Protein AF-A0A0C3DAI2-F1 (afdb_monomer_lite)

Foldseek 3Di:
DLVVCCVVPVPDDLVRVQVCCCVVVVDRDDSVRSVVVCVVVVHDDDDDDDDPPPPPDD

Structure (mmCIF, N/CA/C/O backbone):
data_AF-A0A0C3DAI2-F1
#
_entry.id   AF-A0A0C3DAI2-F1
#
loop_
_atom_site.group_PDB
_atom_site.id
_atom_site.type_symbol
_atom_site.label_atom_id
_atom_site.label_alt_id
_atom_site.label_comp_id
_atom_site.label_asym_id
_at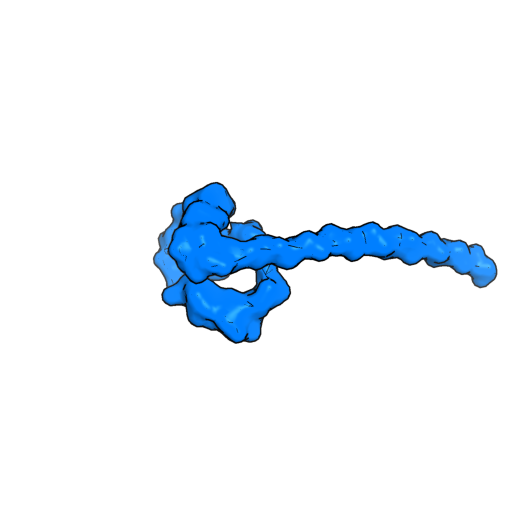om_site.label_entity_id
_atom_site.label_seq_id
_atom_site.pdbx_PDB_ins_code
_atom_site.Cartn_x
_atom_site.Cartn_y
_atom_site.Cartn_z
_atom_site.occupancy
_atom_site.B_iso_or_equiv
_atom_site.auth_seq_id
_atom_site.auth_comp_id
_atom_site.auth_asym_id
_atom_site.auth_atom_id
_atom_site.pdbx_PDB_model_num
ATOM 1 N N . PHE A 1 1 ? -8.372 6.976 0.263 1.00 80.62 1 PHE A N 1
ATOM 2 C CA . PHE A 1 1 ? -7.164 6.518 0.969 1.00 80.62 1 PHE A CA 1
ATOM 3 C C . PHE A 1 1 ? -6.086 6.040 -0.010 1.00 80.62 1 PHE A C 1
ATOM 5 O O . PHE A 1 1 ? -5.282 6.872 -0.396 1.00 80.62 1 PHE A O 1
ATOM 12 N N . LEU A 1 2 ? -6.145 4.806 -0.537 1.00 81.75 2 LEU A N 1
ATOM 13 C CA . LEU A 1 2 ? -5.120 4.189 -1.412 1.00 81.75 2 LEU A CA 1
ATOM 14 C C . LEU A 1 2 ? -4.514 5.103 -2.494 1.00 81.75 2 LEU A C 1
ATOM 16 O O . LEU A 1 2 ? -3.304 5.287 -2.552 1.00 81.75 2 LEU A O 1
ATOM 20 N N . LEU A 1 3 ? -5.355 5.715 -3.335 1.00 84.50 3 LEU A N 1
ATOM 21 C CA . LEU A 1 3 ? -4.890 6.601 -4.410 1.00 84.50 3 LEU A CA 1
ATOM 22 C C . LEU A 1 3 ? -4.173 7.853 -3.893 1.00 84.50 3 LEU A C 1
ATOM 24 O O . LEU A 1 3 ? -3.252 8.340 -4.533 1.00 84.50 3 LEU A O 1
ATOM 28 N N . ASN A 1 4 ? -4.600 8.382 -2.747 1.00 87.44 4 ASN A N 1
ATOM 29 C CA . ASN A 1 4 ? -3.968 9.543 -2.127 1.00 87.44 4 ASN A CA 1
ATOM 30 C C . ASN A 1 4 ? -2.609 9.165 -1.526 1.00 87.44 4 ASN A C 1
ATOM 32 O O . ASN A 1 4 ? -1.649 9.906 -1.703 1.00 87.44 4 ASN A O 1
ATOM 36 N N . THR A 1 5 ? -2.519 7.999 -0.880 1.00 87.00 5 THR A N 1
ATOM 37 C CA . THR A 1 5 ? -1.268 7.463 -0.326 1.00 87.00 5 THR A CA 1
ATOM 38 C C . THR A 1 5 ? -0.232 7.250 -1.426 1.00 87.00 5 THR A C 1
ATOM 40 O O . THR A 1 5 ? 0.875 7.755 -1.316 1.00 87.00 5 THR A O 1
ATOM 43 N N . ILE A 1 6 ? -0.613 6.627 -2.544 1.00 86.62 6 ILE A N 1
ATOM 44 C CA . ILE A 1 6 ? 0.308 6.366 -3.665 1.00 86.62 6 ILE A CA 1
ATOM 45 C C . ILE A 1 6 ? 0.737 7.651 -4.381 1.00 86.62 6 ILE A C 1
ATOM 47 O O . ILE A 1 6 ? 1.875 7.758 -4.825 1.00 86.62 6 ILE A O 1
ATOM 51 N N . LYS A 1 7 ? -0.148 8.651 -4.483 1.00 85.56 7 LYS A N 1
ATOM 52 C CA . LYS A 1 7 ? 0.216 9.963 -5.045 1.00 85.56 7 LYS A CA 1
ATOM 53 C C . LY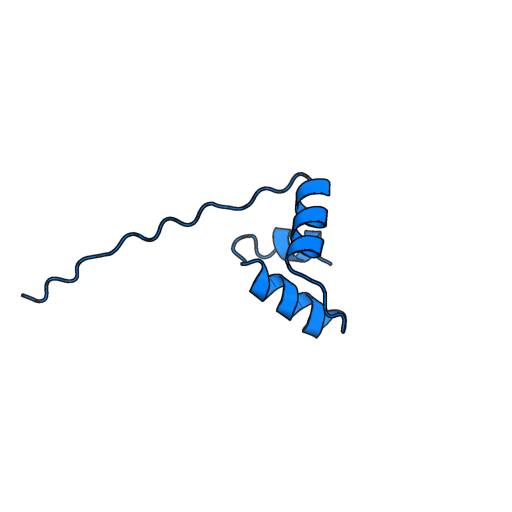S A 1 7 ? 1.247 10.700 -4.190 1.00 85.56 7 LYS A C 1
ATOM 55 O O . LYS A 1 7 ? 2.063 11.427 -4.744 1.00 85.56 7 LYS A O 1
ATOM 60 N N . LYS A 1 8 ? 1.186 10.542 -2.865 1.00 86.88 8 LYS A N 1
ATOM 61 C CA . LYS A 1 8 ? 2.144 11.147 -1.929 1.00 86.88 8 LYS A CA 1
ATOM 62 C C . LYS A 1 8 ? 3.443 10.346 -1.846 1.00 86.88 8 LYS A C 1
ATOM 64 O O . LYS A 1 8 ? 4.513 10.940 -1.799 1.00 86.88 8 LYS A O 1
ATOM 69 N N . THR A 1 9 ? 3.333 9.020 -1.877 1.00 84.44 9 THR A N 1
ATOM 70 C CA . THR A 1 9 ? 4.445 8.089 -1.684 1.00 84.44 9 THR A CA 1
ATOM 71 C C . THR A 1 9 ? 4.366 6.974 -2.734 1.00 84.44 9 TH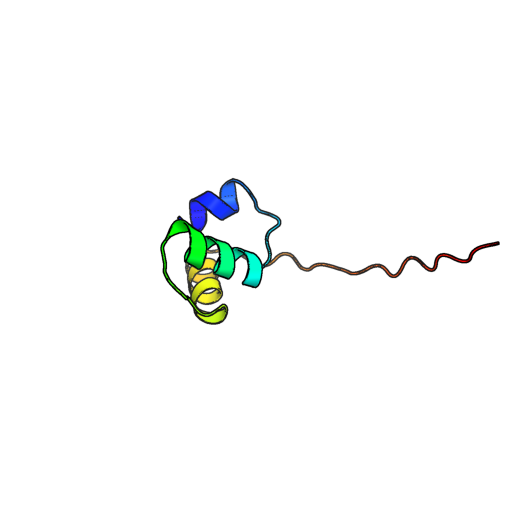R A C 1
ATOM 73 O O . THR A 1 9 ? 3.759 5.931 -2.490 1.00 84.44 9 THR A O 1
ATOM 76 N N . PRO A 1 10 ? 4.929 7.186 -3.937 1.00 80.75 10 PRO A N 1
ATOM 77 C CA . PRO A 1 10 ? 4.854 6.208 -5.024 1.00 80.75 10 PRO A CA 1
ATOM 78 C C . PRO A 1 10 ? 5.826 5.027 -4.860 1.00 80.75 10 PRO A C 1
ATOM 80 O O . PRO A 1 10 ? 5.674 4.020 -5.548 1.00 80.75 10 PRO A O 1
ATOM 83 N N . ASP A 1 11 ? 6.817 5.143 -3.973 1.00 85.50 11 ASP A N 1
ATOM 84 C CA . ASP A 1 11 ? 7.812 4.104 -3.679 1.00 85.50 11 ASP A CA 1
ATOM 85 C C . ASP A 1 11 ? 7.418 3.376 -2.383 1.00 85.50 11 ASP A C 1
ATOM 87 O O . ASP A 1 11 ? 7.977 3.613 -1.318 1.00 85.50 11 ASP A O 1
ATOM 91 N N . VAL A 1 12 ? 6.357 2.568 -2.467 1.00 88.56 12 VAL A N 1
ATOM 92 C CA . VAL A 1 12 ? 5.823 1.788 -1.341 1.00 88.56 12 VAL A CA 1
ATOM 93 C C . VAL A 1 12 ? 5.497 0.366 -1.792 1.00 88.56 12 VAL A C 1
ATOM 95 O O . VAL A 1 12 ? 4.928 0.150 -2.873 1.00 88.56 12 VAL A O 1
ATOM 98 N N . TYR A 1 13 ? 5.858 -0.614 -0.973 1.00 90.00 13 TYR A N 1
ATOM 99 C CA . TYR A 1 13 ? 5.565 -2.020 -1.218 1.00 90.00 13 TYR A CA 1
ATOM 100 C C . TYR A 1 13 ? 4.122 -2.376 -0.833 1.00 90.00 13 TYR A C 1
ATOM 102 O O . TYR A 1 13 ? 3.410 -1.653 -0.137 1.00 90.00 13 TYR A O 1
ATOM 110 N N . LEU A 1 14 ? 3.651 -3.524 -1.323 1.00 90.31 14 LEU A N 1
ATOM 111 C CA . LEU A 1 14 ? 2.277 -3.988 -1.109 1.00 90.31 14 LEU A CA 1
ATOM 112 C C . LEU A 1 14 ? 1.971 -4.329 0.357 1.00 90.31 14 LEU A C 1
ATOM 114 O O . LEU A 1 14 ? 0.840 -4.135 0.800 1.00 90.31 14 LEU A O 1
ATOM 118 N N . ASP A 1 15 ? 2.946 -4.871 1.080 1.00 91.50 15 ASP A N 1
ATOM 119 C CA . ASP A 1 15 ? 2.845 -5.209 2.504 1.00 91.50 15 ASP A CA 1
ATOM 120 C C . ASP A 1 15 ? 2.902 -3.962 3.402 1.00 91.50 15 ASP A C 1
ATOM 122 O O . ASP A 1 15 ? 2.129 -3.850 4.356 1.00 91.50 15 ASP A O 1
ATOM 126 N N . GLU A 1 16 ? 3.716 -2.969 3.045 1.00 91.50 16 GLU A N 1
ATOM 127 C CA . GLU A 1 16 ? 3.700 -1.659 3.696 1.00 91.50 16 GLU A CA 1
ATOM 128 C C . GLU A 1 16 ? 2.333 -0.994 3.518 1.00 91.50 16 GLU A C 1
ATOM 130 O O . GLU A 1 16 ? 1.742 -0.503 4.479 1.00 91.50 16 GLU A O 1
ATOM 135 N N . LEU A 1 17 ? 1.770 -1.062 2.307 1.00 91.50 17 LEU A N 1
ATOM 136 C CA . LEU A 1 17 ? 0.436 -0.538 2.033 1.00 91.50 17 LEU A CA 1
ATOM 137 C C . LEU A 1 17 ? -0.646 -1.265 2.848 1.00 91.50 17 LEU A C 1
ATOM 139 O O . LEU A 1 17 ? -1.577 -0.623 3.331 1.00 91.50 17 LEU A O 1
ATOM 143 N N . GLN A 1 18 ? -0.533 -2.586 3.020 1.00 93.81 18 GLN A N 1
ATOM 144 C C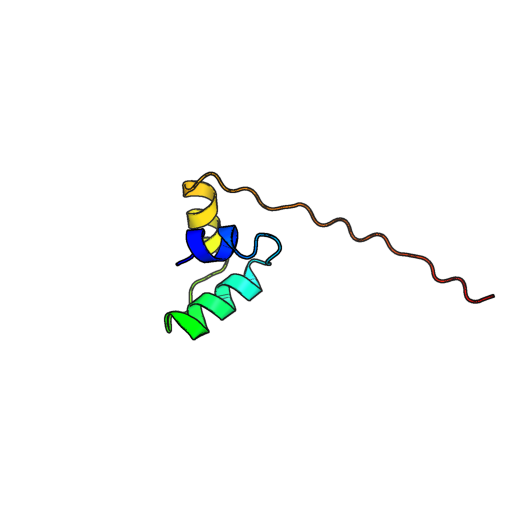A . GLN A 1 18 ? -1.421 -3.357 3.898 1.00 93.81 18 GLN A CA 1
ATOM 145 C C . GLN A 1 18 ? -1.332 -2.855 5.341 1.00 93.81 18 GLN A C 1
ATOM 147 O O . GLN A 1 18 ? -2.362 -2.599 5.965 1.00 93.81 18 GLN A O 1
ATOM 152 N N . THR A 1 19 ? -0.113 -2.655 5.838 1.00 93.75 19 THR A N 1
ATOM 153 C CA . THR A 1 19 ? 0.140 -2.150 7.192 1.00 93.75 19 THR A CA 1
ATOM 154 C C . THR A 1 19 ? -0.456 -0.755 7.385 1.00 93.75 19 THR A C 1
ATOM 156 O O . THR A 1 19 ? -1.144 -0.513 8.373 1.00 93.75 19 THR A O 1
ATOM 159 N N . MET A 1 20 ? -0.292 0.147 6.412 1.00 92.44 20 MET A N 1
ATOM 160 C CA . MET A 1 20 ? -0.897 1.484 6.452 1.00 92.44 20 MET A CA 1
ATOM 161 C C . MET A 1 20 ? -2.429 1.426 6.494 1.00 92.44 20 MET A C 1
ATOM 163 O O . MET A 1 20 ? -3.050 2.162 7.252 1.00 92.44 20 MET A O 1
ATOM 167 N N . ILE A 1 21 ? -3.064 0.536 5.725 1.00 92.81 21 ILE A N 1
ATOM 168 C CA . ILE A 1 21 ? -4.528 0.373 5.762 1.00 92.81 21 ILE A CA 1
ATOM 169 C C . ILE A 1 21 ? -4.986 -0.181 7.117 1.00 92.81 21 ILE A C 1
ATOM 171 O O . ILE A 1 21 ? -6.002 0.275 7.647 1.00 92.81 21 ILE A O 1
ATOM 175 N N . ALA A 1 22 ? -4.245 -1.125 7.695 1.00 94.44 22 ALA A N 1
ATOM 176 C CA . ALA A 1 22 ? -4.551 -1.653 9.019 1.00 94.44 22 ALA A CA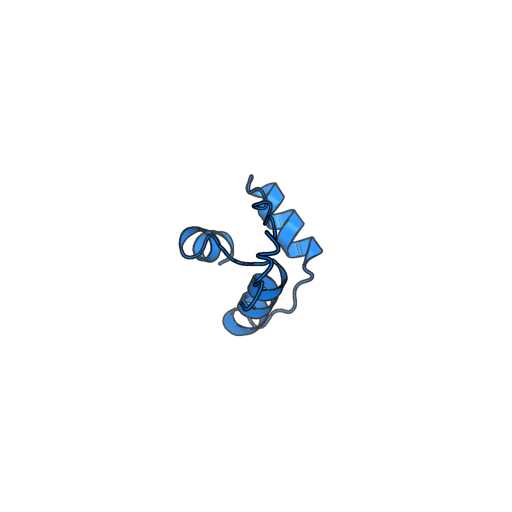 1
ATOM 177 C C . ALA A 1 22 ? -4.440 -0.561 10.095 1.00 94.44 22 ALA A C 1
ATOM 179 O O . ALA A 1 22 ? -5.345 -0.431 10.915 1.00 94.44 22 ALA A O 1
ATOM 180 N N . LEU A 1 23 ? -3.388 0.262 10.047 1.00 92.94 23 LEU A N 1
ATOM 181 C CA . LEU A 1 23 ? -3.148 1.336 11.015 1.00 92.94 23 LEU A CA 1
ATOM 182 C C . LEU A 1 23 ? -4.114 2.518 10.854 1.00 92.94 23 LEU A C 1
ATOM 184 O O . LEU A 1 23 ? -4.688 2.977 11.836 1.00 92.94 23 LEU A O 1
ATOM 188 N N . GLU A 1 24 ? -4.312 3.015 9.633 1.00 91.44 24 GLU A N 1
ATOM 189 C CA . GLU A 1 24 ? -5.086 4.242 9.390 1.00 91.44 24 GLU A CA 1
ATOM 190 C C . GLU A 1 24 ? -6.591 3.984 9.220 1.00 91.44 24 GLU A C 1
ATOM 192 O O . GLU A 1 24 ? -7.406 4.864 9.489 1.00 91.44 24 GLU A O 1
ATOM 197 N N . CYS A 1 25 ? -6.988 2.794 8.756 1.00 90.88 25 CYS A N 1
ATOM 198 C CA . CYS A 1 25 ? -8.394 2.435 8.530 1.00 90.88 25 CYS A CA 1
ATOM 199 C C . CYS A 1 25 ? -8.915 1.326 9.456 1.00 90.88 25 CYS A C 1
ATOM 201 O O . CYS A 1 25 ? -10.104 1.009 9.374 1.00 90.88 25 CYS A O 1
ATOM 203 N N . GLY A 1 26 ? -8.071 0.712 10.295 1.00 93.31 26 GLY A N 1
ATOM 204 C CA . GLY A 1 26 ? -8.481 -0.379 11.187 1.00 93.31 26 GLY A CA 1
ATOM 205 C C . GLY A 1 26 ? -8.923 -1.646 10.446 1.00 93.31 26 GLY A C 1
ATOM 206 O O . GLY A 1 26 ? -9.716 -2.423 10.974 1.00 93.31 26 GLY A O 1
ATOM 207 N N . LYS A 1 27 ? -8.486 -1.829 9.193 1.00 91.38 27 LYS A N 1
ATOM 208 C CA . LYS A 1 27 ? -8.913 -2.938 8.327 1.00 91.38 27 LYS A CA 1
ATOM 209 C C . LYS A 1 27 ? -7.728 -3.782 7.898 1.00 91.38 27 LYS A C 1
ATOM 211 O O . LYS A 1 27 ? -6.823 -3.273 7.244 1.00 91.38 27 LYS A O 1
ATOM 216 N N . ASP A 1 28 ? -7.795 -5.079 8.173 1.00 92.94 28 ASP A N 1
ATOM 217 C CA . ASP A 1 28 ? -6.892 -6.037 7.546 1.00 92.94 28 ASP A CA 1
ATOM 218 C C . ASP A 1 28 ? -7.392 -6.374 6.137 1.00 92.94 28 ASP A C 1
ATOM 220 O O . ASP A 1 28 ? -8.555 -6.729 5.926 1.00 92.94 28 ASP A O 1
ATOM 224 N N . VAL A 1 29 ? -6.519 -6.199 5.150 1.00 91.38 29 VAL A N 1
ATOM 225 C CA . VAL A 1 29 ? -6.852 -6.375 3.737 1.00 91.38 29 VAL A CA 1
ATOM 226 C C . VAL A 1 29 ? -5.736 -7.153 3.069 1.00 91.38 29 VAL A C 1
ATOM 228 O O . VAL A 1 29 ? -4.577 -6.759 3.119 1.00 91.38 29 VAL A O 1
ATOM 231 N N . SER A 1 30 ? -6.078 -8.236 2.373 1.00 94.62 30 SER A N 1
ATOM 232 C CA . SER A 1 30 ? -5.067 -9.045 1.699 1.00 94.62 30 SER A CA 1
ATOM 233 C C . SER A 1 30 ? -4.325 -8.263 0.607 1.00 94.62 30 SER A C 1
ATOM 235 O O . SER A 1 30 ? -4.919 -7.492 -0.156 1.00 94.62 30 SER A O 1
ATOM 237 N N . ARG A 1 31 ? -3.023 -8.544 0.451 1.00 93.38 31 ARG A N 1
ATOM 238 C CA . ARG A 1 31 ? -2.171 -7.983 -0.619 1.00 93.38 31 ARG A CA 1
ATOM 239 C C . ARG A 1 31 ? -2.793 -8.138 -2.012 1.00 93.38 31 ARG A C 1
ATOM 241 O O . ARG A 1 31 ? -2.716 -7.240 -2.845 1.00 93.38 31 ARG A O 1
ATOM 248 N N . SER A 1 32 ? -3.462 -9.260 -2.270 1.00 93.88 32 SER A N 1
ATOM 249 C CA . SER A 1 32 ? -4.156 -9.527 -3.533 1.00 93.88 32 SER A CA 1
ATOM 250 C C . SER A 1 32 ? -5.360 -8.604 -3.755 1.00 93.88 32 SER A C 1
ATOM 252 O O . SER A 1 32 ? -5.586 -8.169 -4.885 1.00 93.88 32 SER A O 1
ATOM 254 N N . THR A 1 33 ? -6.106 -8.250 -2.707 1.00 94.19 33 THR A N 1
ATOM 255 C CA . THR A 1 33 ? -7.222 -7.287 -2.788 1.00 94.19 33 THR A CA 1
ATOM 256 C C . THR A 1 33 ? -6.718 -5.877 -3.070 1.00 94.19 33 THR A C 1
ATOM 258 O O . THR A 1 33 ? -7.254 -5.181 -3.941 1.00 94.19 33 THR A O 1
ATOM 261 N N . ILE A 1 34 ? -5.641 -5.482 -2.387 1.00 92.56 34 ILE A N 1
ATOM 262 C CA . ILE A 1 34 ? -4.955 -4.214 -2.635 1.00 92.56 34 ILE A CA 1
ATOM 263 C C . ILE A 1 34 ? -4.520 -4.160 -4.102 1.00 92.56 34 ILE A C 1
ATOM 265 O O . ILE A 1 34 ? -4.930 -3.257 -4.831 1.00 92.56 34 ILE A O 1
ATOM 269 N N . TRP A 1 35 ? -3.807 -5.180 -4.585 1.00 92.75 35 TRP A N 1
ATOM 270 C CA . TRP A 1 35 ? -3.343 -5.233 -5.970 1.00 92.75 35 TRP A CA 1
ATOM 271 C C . TRP A 1 35 ? -4.473 -5.168 -7.005 1.00 92.75 35 TRP A C 1
ATOM 273 O O . TRP A 1 35 ? -4.382 -4.408 -7.971 1.00 92.75 35 TRP A O 1
ATOM 283 N N . ARG A 1 36 ? -5.570 -5.912 -6.806 1.00 93.88 36 ARG A N 1
ATOM 284 C CA . ARG A 1 36 ? -6.742 -5.846 -7.699 1.00 93.88 36 ARG A CA 1
ATOM 285 C C . ARG A 1 36 ? -7.313 -4.433 -7.776 1.00 93.88 36 ARG A C 1
ATOM 287 O O . ARG A 1 36 ? -7.681 -3.988 -8.862 1.00 93.88 36 ARG A O 1
ATOM 294 N N . THR A 1 37 ? -7.351 -3.731 -6.648 1.00 92.06 37 THR A N 1
ATOM 295 C CA . THR A 1 37 ? -7.827 -2.346 -6.576 1.00 92.06 37 THR A CA 1
ATOM 296 C C . THR A 1 37 ? -6.890 -1.402 -7.326 1.00 92.06 37 THR A C 1
ATOM 298 O O . THR A 1 37 ? -7.354 -0.622 -8.155 1.00 92.06 37 THR A O 1
ATOM 301 N N . LEU A 1 38 ? -5.575 -1.521 -7.118 1.00 91.06 38 LEU A N 1
ATOM 302 C CA . LEU A 1 38 ? -4.572 -0.715 -7.825 1.00 91.06 38 LEU A CA 1
ATOM 303 C C . LEU A 1 38 ? -4.645 -0.912 -9.340 1.00 91.06 38 LEU A C 1
ATOM 305 O O . LEU A 1 38 ? -4.705 0.061 -10.091 1.00 91.06 38 LEU A O 1
ATOM 309 N N . ARG A 1 39 ? -4.740 -2.168 -9.783 1.00 92.12 39 ARG A N 1
ATOM 310 C CA . ARG A 1 39 ? -4.884 -2.509 -11.200 1.00 92.12 39 ARG A CA 1
ATOM 311 C C . ARG A 1 39 ? -6.179 -1.956 -11.794 1.00 92.12 39 ARG A C 1
ATOM 313 O O . ARG A 1 39 ? -6.162 -1.458 -12.914 1.00 92.12 39 ARG A O 1
ATOM 320 N N . ARG A 1 40 ? -7.294 -2.003 -11.052 1.00 93.00 40 ARG A N 1
ATOM 321 C CA . ARG A 1 40 ? -8.574 -1.406 -11.478 1.00 93.00 40 ARG A CA 1
ATOM 322 C C . ARG A 1 40 ? -8.471 0.113 -11.653 1.00 93.00 40 ARG A C 1
ATOM 324 O O . ARG A 1 40 ? -9.161 0.667 -12.499 1.00 93.00 40 ARG A O 1
ATOM 331 N N . CYS A 1 41 ? -7.599 0.768 -10.892 1.00 89.62 41 CYS A N 1
ATOM 332 C CA . CYS A 1 41 ? -7.296 2.191 -11.034 1.00 89.62 41 CYS A CA 1
ATOM 333 C C . CYS A 1 41 ? -6.245 2.508 -12.116 1.00 89.62 41 CYS A C 1
ATOM 335 O O . CYS A 1 41 ? -5.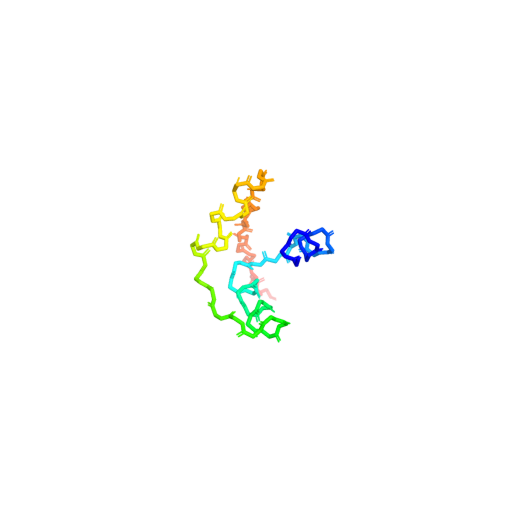866 3.667 -12.248 1.00 89.62 41 CYS A O 1
ATOM 337 N N . GLY A 1 42 ? -5.765 1.514 -12.874 1.00 90.94 42 GLY A N 1
ATOM 338 C CA . GLY A 1 42 ? -4.776 1.709 -13.939 1.00 90.94 42 GLY A CA 1
ATOM 339 C C . GLY A 1 42 ? -3.328 1.839 -13.458 1.00 90.94 42 GLY A C 1
ATOM 340 O O . GLY A 1 42 ? -2.470 2.254 -14.230 1.00 90.94 42 GLY A O 1
ATOM 341 N N . LEU A 1 43 ? -3.036 1.493 -12.200 1.00 88.38 43 LEU A N 1
ATOM 342 C CA . LEU A 1 43 ? -1.683 1.559 -11.645 1.00 88.38 43 LEU A CA 1
ATOM 343 C C . LEU A 1 43 ? -0.897 0.272 -11.919 1.00 88.38 43 LEU A C 1
ATOM 345 O O . LEU A 1 43 ? -1.442 -0.836 -11.903 1.00 88.38 43 LEU A O 1
ATOM 349 N N . THR A 1 44 ? 0.409 0.425 -12.120 1.00 86.56 44 THR A N 1
ATOM 350 C CA . THR A 1 44 ? 1.360 -0.669 -12.357 1.00 86.56 44 THR A CA 1
ATOM 351 C C . THR A 1 44 ? 2.393 -0.745 -11.237 1.00 86.56 44 THR A C 1
ATOM 353 O O . THR A 1 44 ? 2.783 0.287 -10.698 1.00 86.56 44 THR A O 1
ATOM 356 N N . MET A 1 45 ? 2.889 -1.945 -10.911 1.00 83.00 45 MET A N 1
ATOM 357 C CA . MET A 1 45 ? 4.029 -2.071 -9.994 1.00 83.00 45 MET A CA 1
ATOM 358 C C . MET A 1 45 ? 5.322 -1.630 -10.670 1.00 83.00 45 MET A C 1
ATOM 360 O O . MET A 1 45 ? 5.603 -2.005 -11.811 1.00 83.00 45 MET A O 1
ATOM 364 N N . LYS A 1 46 ? 6.151 -0.909 -9.919 1.00 83.69 46 LYS A N 1
ATOM 365 C CA . LYS A 1 46 ? 7.547 -0.681 -10.278 1.00 83.69 46 LYS A CA 1
ATOM 366 C C . LYS A 1 46 ? 8.323 -1.987 -10.104 1.00 83.69 46 LYS A C 1
ATOM 368 O O . LYS A 1 46 ? 8.182 -2.680 -9.099 1.00 83.69 46 LYS A O 1
ATOM 373 N N . LYS A 1 47 ? 9.154 -2.337 -11.087 1.00 81.56 47 LYS A N 1
ATOM 374 C CA . LYS A 1 47 ? 10.030 -3.509 -10.999 1.00 81.56 47 LYS A CA 1
ATOM 375 C C . LYS A 1 47 ? 11.328 -3.105 -10.302 1.00 81.56 47 LYS A C 1
ATOM 377 O O . LYS A 1 47 ? 12.145 -2.402 -10.893 1.00 81.56 47 LYS A O 1
ATOM 382 N N . VAL A 1 48 ? 11.507 -3.539 -9.058 1.00 80.12 48 VAL A N 1
ATOM 383 C CA . VAL A 1 48 ? 12.736 -3.299 -8.291 1.00 80.12 48 VAL A CA 1
ATOM 384 C C . VAL A 1 48 ? 13.815 -4.264 -8.784 1.00 80.12 48 VAL A C 1
ATOM 386 O O . VAL A 1 48 ? 13.607 -5.477 -8.803 1.00 80.12 48 VAL A O 1
ATOM 389 N N . ARG A 1 49 ? 14.954 -3.734 -9.242 1.00 82.00 49 ARG A N 1
ATOM 390 C CA . ARG A 1 49 ? 16.139 -4.534 -9.586 1.00 82.00 49 ARG A CA 1
ATOM 391 C C . ARG A 1 49 ? 17.129 -4.427 -8.433 1.00 82.00 49 ARG A C 1
ATOM 393 O O . ARG A 1 49 ? 17.591 -3.330 -8.139 1.00 82.00 49 ARG A O 1
ATOM 400 N N . ILE A 1 50 ? 17.435 -5.550 -7.792 1.00 79.62 50 ILE A N 1
ATOM 401 C CA . ILE A 1 50 ? 18.501 -5.622 -6.790 1.00 79.62 50 ILE A CA 1
ATOM 402 C C . ILE A 1 50 ? 19.817 -5.754 -7.556 1.00 79.62 50 ILE A C 1
ATOM 404 O O . ILE A 1 50 ? 20.034 -6.751 -8.243 1.00 79.62 50 ILE A O 1
ATOM 408 N N . TYR A 1 51 ? 20.674 -4.741 -7.464 1.00 79.62 51 TYR A N 1
ATOM 409 C CA . TYR A 1 51 ? 22.054 -4.842 -7.925 1.00 79.62 51 TYR A CA 1
ATOM 410 C C . TYR A 1 51 ? 22.899 -5.277 -6.730 1.00 79.62 51 TYR A C 1
ATOM 412 O O . TYR A 1 51 ? 23.051 -4.521 -5.773 1.00 79.62 51 TYR A O 1
ATOM 420 N N . LEU A 1 52 ? 23.406 -6.512 -6.758 1.00 74.56 52 LEU A N 1
ATOM 421 C CA . LEU A 1 52 ? 24.408 -6.965 -5.796 1.00 74.56 52 LEU A CA 1
ATOM 422 C C . LEU A 1 52 ? 25.691 -6.172 -6.066 1.00 74.56 52 LEU A C 1
ATOM 424 O O . LEU A 1 52 ? 26.423 -6.462 -7.009 1.00 74.56 52 LEU A O 1
ATOM 428 N N . ILE A 1 53 ? 25.935 -5.132 -5.273 1.00 71.94 53 ILE A N 1
ATOM 429 C CA . ILE A 1 53 ? 27.255 -4.511 -5.194 1.00 71.94 53 ILE A CA 1
ATOM 430 C C . ILE A 1 53 ? 28.161 -5.504 -4.469 1.00 71.94 53 ILE A C 1
ATOM 432 O O . ILE A 1 53 ? 28.033 -5.708 -3.265 1.00 71.94 53 ILE A O 1
ATOM 436 N N . ASN A 1 54 ? 29.046 -6.159 -5.221 1.00 59.75 54 ASN A N 1
ATOM 437 C CA . ASN A 1 54 ? 30.150 -6.914 -4.644 1.00 59.75 54 ASN A CA 1
ATOM 438 C C . ASN A 1 54 ? 31.092 -5.911 -3.975 1.00 59.75 54 ASN A C 1
ATOM 440 O O . ASN A 1 54 ? 31.941 -5.312 -4.634 1.00 59.75 54 ASN A O 1
ATOM 444 N N . THR A 1 55 ? 30.935 -5.711 -2.672 1.00 55.69 55 THR A N 1
ATOM 445 C CA . THR A 1 55 ? 31.925 -5.011 -1.857 1.00 55.69 55 THR A CA 1
ATOM 446 C C . THR A 1 55 ? 33.123 -5.942 -1.687 1.00 55.69 55 THR A C 1
ATOM 448 O O . THR A 1 55 ? 33.236 -6.671 -0.706 1.00 55.69 55 THR A O 1
ATOM 451 N N . THR A 1 56 ? 34.015 -5.977 -2.676 1.00 58.66 56 THR A N 1
ATOM 452 C CA . THR A 1 56 ? 35.384 -6.444 -2.453 1.00 58.66 56 THR A CA 1
ATOM 453 C C . THR A 1 56 ? 36.060 -5.423 -1.546 1.00 58.66 56 THR A C 1
ATOM 455 O O . THR A 1 56 ? 36.505 -4.378 -2.017 1.00 58.66 56 THR A O 1
ATOM 458 N N . SER A 1 57 ? 36.080 -5.701 -0.241 1.00 50.75 57 SER A N 1
ATOM 459 C CA . SER A 1 57 ? 37.069 -5.115 0.663 1.00 50.75 57 SER A CA 1
ATOM 460 C C . SER A 1 57 ? 38.456 -5.495 0.147 1.00 50.75 57 SER A C 1
ATOM 462 O O . SER A 1 57 ? 38.797 -6.678 0.131 1.00 50.75 57 SER A O 1
ATOM 464 N N . VAL A 1 58 ? 39.200 -4.492 -0.319 1.00 63.88 58 VAL A N 1
ATOM 465 C CA . VAL A 1 58 ? 40.665 -4.517 -0.452 1.00 63.88 58 VAL A CA 1
ATOM 466 C C . VAL A 1 58 ? 41.253 -3.980 0.841 1.00 63.88 58 VAL A C 1
ATOM 468 O O . VAL A 1 58 ? 40.687 -2.984 1.349 1.00 63.88 58 VAL A O 1
#

Sequence (58 aa):
FLLNTIKKTPDVYLDELQTMIALECGKDVSRSTIWRTLRRCGLTMKKVRIYLINTTSV

pLDDT: mean 85.69, std 10.11, range [50.75, 94.62]

Secondary structure (DSSP, 8-state):
-HHHHHHH--S--HHHHHHHHHHHHS----HHHHHHHHHHTT----------------

Organism: NCBI:txid1036808

Radius of gyration: 15.15 Å; chains: 1; bounding box: 50×21×25 Å